Protein AF-A0A452VGD5-F1 (afdb_monomer)

pLDDT: mean 85.1, std 17.32, range [37.94, 97.88]

Structure (mmCIF, N/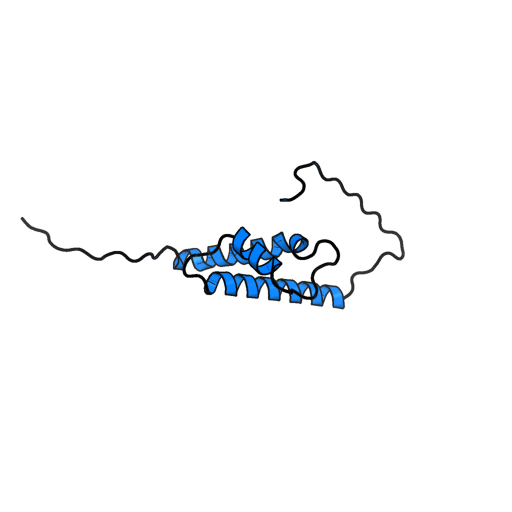CA/C/O backbone):
data_AF-A0A452VGD5-F1
#
_entry.id   AF-A0A452VGD5-F1
#
loop_
_atom_site.group_PDB
_atom_site.id
_atom_site.type_symbol
_atom_site.label_atom_id
_atom_site.label_alt_id
_atom_site.label_comp_id
_atom_site.label_asym_id
_atom_site.label_entity_id
_atom_site.label_seq_id
_atom_site.pdbx_PDB_ins_code
_atom_site.Cartn_x
_atom_site.Cartn_y
_atom_site.Cartn_z
_atom_site.occupancy
_atom_site.B_iso_or_equiv
_atom_site.auth_seq_id
_atom_site.auth_comp_id
_atom_site.auth_asym_id
_atom_site.auth_atom_id
_atom_site.pdbx_PDB_model_num
ATOM 1 N N . MET A 1 1 ? 7.856 2.878 11.843 1.00 54.03 1 MET A N 1
ATOM 2 C CA . MET A 1 1 ? 8.839 3.983 11.843 1.00 54.03 1 MET A CA 1
ATOM 3 C C . MET A 1 1 ? 9.511 3.968 10.484 1.00 54.03 1 MET A C 1
ATOM 5 O O . MET A 1 1 ? 9.936 2.900 10.068 1.00 54.03 1 MET A O 1
ATOM 9 N N . GLY A 1 2 ? 9.461 5.088 9.765 1.00 80.38 2 GLY A N 1
ATOM 10 C CA . GLY A 1 2 ? 10.011 5.228 8.413 1.00 80.38 2 GLY A CA 1
ATOM 11 C C . GLY A 1 2 ? 11.371 5.920 8.423 1.00 80.38 2 GLY A C 1
ATOM 12 O O . GLY A 1 2 ? 11.896 6.228 9.493 1.00 80.38 2 GLY A O 1
ATOM 13 N N . SER A 1 3 ? 11.926 6.173 7.237 1.00 88.19 3 SER A N 1
ATOM 14 C CA . SER A 1 3 ? 13.111 7.024 7.112 1.00 88.19 3 SER A CA 1
ATOM 15 C C . SER A 1 3 ? 12.783 8.431 7.620 1.00 88.19 3 SER A C 1
ATOM 17 O O . SER A 1 3 ? 11.747 8.996 7.271 1.00 88.19 3 SER A O 1
ATOM 19 N N . LEU A 1 4 ? 13.650 8.959 8.485 1.00 92.38 4 LEU A N 1
ATOM 20 C CA . LEU A 1 4 ? 13.601 10.337 8.988 1.00 92.38 4 LEU A CA 1
ATOM 21 C C . LEU A 1 4 ? 14.672 11.212 8.318 1.00 92.38 4 LEU A C 1
ATOM 23 O O . LEU A 1 4 ? 14.886 12.353 8.721 1.00 92.38 4 LEU A O 1
ATOM 27 N N . ASP A 1 5 ? 15.348 10.655 7.314 1.00 95.69 5 ASP A N 1
ATOM 28 C CA . ASP A 1 5 ? 16.416 11.300 6.569 1.00 95.69 5 ASP A CA 1
ATOM 29 C C . ASP A 1 5 ? 15.865 12.013 5.332 1.00 95.69 5 ASP A C 1
ATOM 31 O O . ASP A 1 5 ? 14.756 11.751 4.858 1.00 95.69 5 ASP A O 1
ATOM 35 N N . ASN A 1 6 ? 16.681 12.892 4.752 1.00 95.19 6 ASN A N 1
ATOM 36 C CA . ASN A 1 6 ? 16.377 13.477 3.453 1.00 95.19 6 ASN A CA 1
ATOM 37 C C . ASN A 1 6 ? 16.391 12.380 2.377 1.00 95.19 6 ASN A C 1
ATOM 39 O O . ASN A 1 6 ? 17.447 11.870 2.004 1.00 95.19 6 ASN A O 1
ATOM 43 N N . MET A 1 7 ? 15.213 12.039 1.857 1.00 94.25 7 MET A N 1
ATOM 44 C CA . MET A 1 7 ? 15.053 11.080 0.766 1.00 94.25 7 MET A CA 1
ATOM 45 C C . MET A 1 7 ? 15.040 11.792 -0.590 1.00 94.25 7 MET A C 1
ATOM 47 O O . MET A 1 7 ? 14.240 12.696 -0.819 1.00 94.25 7 MET A O 1
ATOM 51 N N . THR A 1 8 ? 15.893 11.346 -1.516 1.00 94.56 8 THR A N 1
ATOM 52 C CA . THR A 1 8 ? 15.879 11.765 -2.926 1.00 94.56 8 THR A CA 1
ATOM 53 C C . THR A 1 8 ? 15.767 10.544 -3.835 1.00 94.56 8 THR A C 1
ATOM 55 O O . THR A 1 8 ? 16.396 9.516 -3.585 1.00 94.56 8 THR A O 1
ATOM 58 N N . CYS A 1 9 ? 14.946 10.637 -4.881 1.00 93.00 9 CYS A N 1
ATOM 59 C CA . CYS A 1 9 ? 14.747 9.578 -5.865 1.00 93.00 9 CYS A CA 1
ATOM 60 C C . CYS A 1 9 ? 14.677 10.192 -7.268 1.00 93.00 9 CYS A C 1
ATOM 62 O O . CYS A 1 9 ? 13.942 11.153 -7.488 1.00 93.00 9 CYS A O 1
ATOM 64 N N . ILE A 1 10 ? 15.432 9.629 -8.214 1.00 97.06 10 ILE A N 1
ATOM 65 C CA . ILE A 1 10 ? 15.374 9.983 -9.636 1.00 97.06 10 ILE A CA 1
ATOM 66 C C . ILE A 1 10 ? 14.945 8.731 -10.400 1.00 97.06 10 ILE A C 1
ATOM 68 O O . ILE A 1 10 ? 15.639 7.716 -10.363 1.00 97.06 10 ILE A O 1
ATOM 72 N N . LEU A 1 11 ? 13.813 8.813 -11.102 1.00 96.12 11 LEU A N 1
ATOM 73 C CA . LEU A 1 11 ? 13.299 7.745 -11.958 1.00 96.12 11 LEU A CA 1
ATOM 74 C C . LEU A 1 11 ? 13.445 8.155 -13.429 1.00 96.12 11 LEU A C 1
ATOM 76 O O . LEU A 1 11 ? 12.908 9.180 -13.842 1.00 96.12 11 LEU A O 1
ATOM 80 N N . VAL A 1 12 ? 14.161 7.353 -14.222 1.00 96.38 12 VAL A N 1
ATOM 81 C CA . VAL A 1 12 ? 14.354 7.578 -15.664 1.00 96.38 12 VAL A CA 1
ATOM 82 C C . VAL A 1 12 ? 13.721 6.423 -16.438 1.00 96.38 12 VAL A C 1
ATOM 84 O O . VAL A 1 12 ? 14.128 5.274 -16.278 1.00 96.38 12 VAL A O 1
ATOM 87 N N . CYS A 1 13 ? 12.731 6.723 -17.283 1.00 95.94 13 CYS A N 1
ATOM 88 C CA . CYS A 1 13 ? 12.002 5.729 -18.076 1.00 95.94 13 CYS A CA 1
ATOM 89 C C . CYS A 1 13 ? 12.415 5.789 -19.553 1.00 95.94 13 CYS A C 1
ATOM 91 O O . CYS A 1 13 ? 12.291 6.832 -20.194 1.00 95.94 13 CYS A O 1
ATOM 93 N N . PHE A 1 14 ? 12.851 4.659 -20.108 1.00 96.25 14 PHE A N 1
ATOM 94 C CA . PHE A 1 14 ? 13.184 4.518 -21.529 1.00 96.25 14 PHE A CA 1
ATOM 95 C C . PHE A 1 14 ? 12.001 3.965 -22.343 1.00 96.25 14 PHE A C 1
ATOM 97 O O . PHE A 1 14 ? 11.077 3.375 -21.770 1.00 96.25 14 PHE A O 1
ATOM 104 N N . PRO A 1 15 ? 12.014 4.098 -23.684 1.00 96.62 15 PRO A N 1
ATOM 105 C CA . PRO A 1 15 ? 11.102 3.345 -24.541 1.00 96.62 15 PRO A CA 1
ATOM 106 C C . PRO A 1 15 ? 11.191 1.843 -24.229 1.00 96.62 15 PRO A C 1
ATOM 108 O O . PRO A 1 15 ? 12.278 1.273 -24.231 1.00 96.62 15 PRO A O 1
ATOM 111 N N . GLY A 1 16 ? 10.053 1.217 -23.918 1.00 93.50 16 GLY A N 1
ATOM 112 C CA . GLY A 1 16 ? 9.984 -0.172 -23.438 1.00 93.50 16 GLY A CA 1
ATOM 113 C C . GLY A 1 16 ? 9.741 -0.320 -21.931 1.00 93.50 16 GLY A C 1
ATOM 114 O O . GLY A 1 16 ? 9.512 -1.436 -21.472 1.00 93.50 16 GLY A O 1
ATOM 115 N N . ALA A 1 17 ? 9.731 0.777 -21.163 1.00 96.56 17 ALA A N 1
ATOM 116 C CA . ALA A 1 17 ? 9.293 0.747 -19.768 1.00 96.56 17 ALA A CA 1
ATOM 117 C C . ALA A 1 17 ? 7.835 0.244 -19.641 1.00 96.56 17 ALA A C 1
ATOM 119 O O . ALA A 1 17 ? 7.032 0.473 -20.559 1.00 96.56 17 ALA A O 1
ATOM 120 N N . PRO A 1 18 ? 7.470 -0.406 -18.515 1.00 94.94 18 PRO A N 1
ATOM 121 C CA . PRO A 1 18 ? 6.111 -0.881 -18.284 1.00 94.94 18 PRO A CA 1
ATOM 122 C C . PRO A 1 18 ? 5.077 0.225 -18.500 1.00 94.94 18 PRO A C 1
ATOM 124 O O . PRO A 1 18 ? 5.212 1.343 -18.001 1.00 94.94 18 PRO A O 1
ATOM 127 N N . ARG A 1 19 ? 4.040 -0.090 -19.275 1.00 94.88 19 ARG A N 1
ATOM 128 C CA . ARG A 1 19 ? 2.911 0.812 -19.514 1.00 94.88 19 ARG A CA 1
ATOM 129 C C . ARG A 1 19 ? 1.863 0.613 -18.418 1.00 94.88 19 ARG A C 1
ATOM 131 O O . ARG A 1 19 ? 1.764 -0.493 -17.887 1.00 94.88 19 ARG A O 1
ATOM 138 N N . PRO A 1 20 ? 1.047 1.637 -18.119 1.00 94.88 20 PRO A N 1
ATOM 139 C CA . PRO A 1 20 ? -0.143 1.438 -17.304 1.00 94.88 20 PRO A CA 1
ATOM 140 C C . PRO A 1 20 ? -0.983 0.295 -17.878 1.00 94.88 20 PRO A C 1
ATOM 142 O O . PRO A 1 20 ? -1.216 0.251 -19.088 1.00 94.88 20 PRO A O 1
ATOM 145 N N . CYS A 1 21 ? -1.420 -0.623 -17.020 1.00 95.38 21 CYS A N 1
ATOM 146 C CA . CYS A 1 21 ? -2.299 -1.716 -17.408 1.00 95.38 21 CYS A CA 1
ATOM 147 C C . CYS A 1 21 ? -3.627 -1.614 -16.653 1.00 95.38 21 CYS A C 1
ATOM 149 O O . CYS A 1 21 ? -3.667 -1.368 -15.447 1.00 95.38 21 CYS A O 1
ATOM 151 N N . GLU A 1 22 ? -4.730 -1.806 -17.375 1.00 97.56 22 GLU A N 1
ATOM 152 C CA . GLU A 1 22 ? -6.080 -1.686 -16.810 1.00 97.56 22 GLU A CA 1
ATOM 153 C C . GLU A 1 22 ? -6.330 -2.694 -15.688 1.00 97.56 22 GLU A C 1
ATOM 155 O O . GLU A 1 22 ? -7.064 -2.414 -14.745 1.00 97.56 22 GLU A O 1
ATOM 1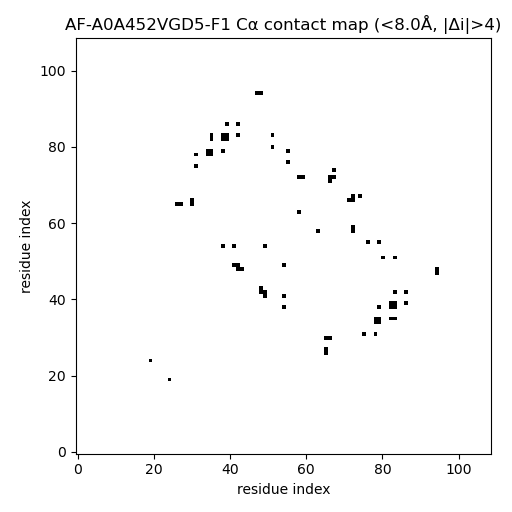60 N N . GLU A 1 23 ? -5.712 -3.873 -15.761 1.00 96.00 23 GLU A N 1
ATOM 161 C CA . GLU A 1 23 ? -5.809 -4.869 -14.700 1.00 96.00 23 GLU A CA 1
ATOM 162 C C . GLU A 1 23 ? -5.157 -4.393 -13.397 1.00 96.00 23 GLU A C 1
ATOM 164 O O . GLU A 1 23 ? -5.789 -4.511 -12.349 1.00 96.00 23 GLU A O 1
ATOM 169 N N . ALA A 1 24 ? -3.951 -3.808 -13.441 1.00 94.94 24 ALA A N 1
ATOM 170 C CA . ALA A 1 24 ? -3.319 -3.285 -12.227 1.00 94.94 24 ALA A CA 1
ATOM 171 C C . ALA A 1 24 ? -4.106 -2.109 -11.652 1.00 94.94 24 ALA A C 1
ATOM 173 O O . ALA A 1 24 ? -4.270 -2.039 -10.442 1.00 94.94 24 ALA A O 1
ATOM 174 N N . ILE A 1 25 ? -4.655 -1.235 -12.502 1.00 96.31 25 ILE A N 1
ATOM 175 C CA . ILE A 1 25 ? -5.511 -0.130 -12.047 1.00 96.31 25 ILE A CA 1
ATOM 176 C C . ILE A 1 25 ? -6.755 -0.674 -11.332 1.00 96.31 25 ILE A C 1
ATOM 178 O O . ILE A 1 25 ? -7.105 -0.203 -10.254 1.00 96.31 25 ILE A O 1
ATOM 182 N N . ARG A 1 26 ? -7.419 -1.692 -11.895 1.00 97.00 26 ARG A N 1
ATOM 183 C CA . ARG A 1 26 ? -8.588 -2.312 -11.253 1.00 97.00 26 ARG A CA 1
ATOM 184 C C . ARG A 1 26 ? -8.235 -2.992 -9.930 1.00 97.00 26 ARG A C 1
ATOM 186 O O . ARG A 1 26 ? -8.996 -2.847 -8.979 1.00 97.00 26 ARG A O 1
ATOM 193 N N . LYS A 1 27 ? -7.107 -3.707 -9.861 1.00 96.06 27 LYS A N 1
ATOM 194 C CA . LYS A 1 27 ? -6.620 -4.339 -8.623 1.00 96.06 27 LYS A CA 1
ATOM 195 C C . LYS A 1 27 ? -6.288 -3.304 -7.551 1.00 96.06 27 LYS A C 1
ATOM 197 O O . LYS A 1 27 ? -6.698 -3.473 -6.411 1.00 96.06 27 LYS A O 1
ATOM 202 N N . GLU A 1 28 ? -5.637 -2.210 -7.936 1.00 97.25 28 GLU A N 1
ATOM 203 C CA . GLU A 1 28 ? -5.303 -1.100 -7.041 1.00 97.25 28 GLU A CA 1
ATOM 204 C C . GLU A 1 28 ? -6.560 -0.484 -6.414 1.00 97.25 28 GLU A C 1
ATOM 206 O O . GLU A 1 28 ? -6.656 -0.374 -5.194 1.00 97.25 28 GLU A O 1
ATOM 211 N N . LEU A 1 29 ? -7.568 -0.178 -7.239 1.00 97.25 29 LEU A N 1
ATOM 212 C CA . LEU A 1 29 ? -8.845 0.368 -6.773 1.00 97.25 29 LEU A CA 1
ATOM 213 C C . LEU A 1 29 ? -9.619 -0.617 -5.886 1.00 97.25 29 LEU A C 1
ATOM 215 O O . LEU A 1 29 ? -10.223 -0.214 -4.892 1.00 97.25 29 LEU A O 1
ATOM 219 N N . ALA A 1 30 ? -9.621 -1.905 -6.241 1.00 97.62 30 ALA A N 1
ATOM 220 C CA . ALA A 1 30 ? -10.282 -2.939 -5.451 1.00 97.62 30 ALA A CA 1
ATOM 221 C C . ALA A 1 30 ? -9.625 -3.101 -4.073 1.00 97.62 30 ALA A C 1
ATOM 223 O O . ALA A 1 30 ? -10.329 -3.203 -3.068 1.00 97.62 30 ALA A O 1
ATOM 224 N N . LEU A 1 31 ? -8.292 -3.070 -4.021 1.00 97.44 31 LEU A N 1
ATOM 225 C CA . LEU A 1 31 ? -7.532 -3.126 -2.779 1.00 97.44 31 LEU A CA 1
ATOM 226 C C . LEU A 1 31 ? -7.794 -1.897 -1.901 1.00 97.44 31 LEU A C 1
ATOM 228 O O . LEU A 1 31 ? -8.036 -2.051 -0.707 1.00 97.44 31 LEU A O 1
ATOM 232 N N . ASP A 1 32 ? -7.812 -0.692 -2.474 1.00 97.88 32 ASP A N 1
ATOM 233 C CA . ASP A 1 32 ? -8.103 0.534 -1.720 1.00 97.88 32 ASP A CA 1
ATOM 234 C C . ASP A 1 32 ? -9.506 0.506 -1.104 1.00 97.88 32 ASP A C 1
ATOM 236 O O . ASP A 1 32 ? -9.684 0.837 0.071 1.00 97.88 32 ASP A O 1
ATOM 240 N N . ALA A 1 33 ? -10.501 0.035 -1.862 1.00 97.44 33 ALA A N 1
ATOM 241 C CA . ALA A 1 33 ? -11.859 -0.145 -1.360 1.00 97.44 33 ALA A CA 1
ATOM 242 C C . ALA A 1 33 ? -11.932 -1.206 -0.247 1.00 97.44 33 ALA A C 1
ATOM 244 O O . ALA A 1 33 ? -12.596 -0.986 0.768 1.00 97.44 33 ALA A O 1
ATOM 245 N N . ALA A 1 34 ? -11.233 -2.335 -0.407 1.00 97.19 34 ALA A N 1
ATOM 246 C CA . ALA A 1 34 ? -11.183 -3.399 0.594 1.00 97.19 34 ALA A CA 1
ATOM 247 C C . ALA A 1 34 ? -10.520 -2.929 1.900 1.00 97.19 34 ALA A C 1
ATOM 249 O O . ALA A 1 34 ? -11.048 -3.180 2.985 1.00 97.19 34 ALA A O 1
ATOM 250 N N . LEU A 1 35 ? -9.413 -2.187 1.804 1.00 97.25 35 LEU A N 1
ATOM 251 C CA . LEU A 1 35 ? -8.750 -1.573 2.955 1.00 97.25 35 LEU A CA 1
ATOM 252 C C . LEU A 1 35 ? -9.667 -0.562 3.645 1.00 97.25 35 LEU A C 1
ATOM 254 O O . LEU A 1 35 ? -9.811 -0.606 4.865 1.00 97.25 35 LEU A O 1
ATOM 258 N N . GLY A 1 36 ? -10.339 0.305 2.882 1.00 95.75 36 GLY A N 1
ATOM 259 C CA . GLY A 1 36 ? -11.306 1.257 3.428 1.00 95.75 36 GLY A CA 1
ATOM 260 C C . GLY A 1 36 ? -12.447 0.569 4.186 1.00 95.75 36 GLY A C 1
ATOM 261 O O . GLY A 1 36 ? -12.773 0.967 5.306 1.00 95.75 36 GLY A O 1
ATOM 262 N N . HIS A 1 37 ? -13.006 -0.505 3.620 1.00 95.44 37 HIS A N 1
ATOM 263 C CA . HIS A 1 37 ? -14.028 -1.317 4.281 1.00 95.44 37 HIS A CA 1
ATOM 264 C C . HIS A 1 37 ? -13.506 -1.938 5.577 1.00 95.44 37 HIS A C 1
ATOM 266 O O . HIS A 1 37 ? -14.142 -1.812 6.622 1.00 95.44 37 HIS A O 1
ATOM 272 N N . ARG A 1 38 ? -12.317 -2.547 5.543 1.00 95.81 38 ARG A N 1
ATOM 273 C CA . ARG A 1 38 ? -11.742 -3.195 6.722 1.00 95.81 38 ARG A CA 1
ATOM 274 C C . ARG A 1 38 ? -11.428 -2.199 7.839 1.00 95.81 38 ARG A C 1
ATOM 276 O O . ARG A 1 38 ? -11.691 -2.480 9.005 1.00 95.81 38 ARG A O 1
ATOM 283 N N . VAL A 1 39 ? -10.937 -1.005 7.502 1.00 94.94 39 VAL A N 1
ATOM 284 C CA . VAL A 1 39 ? -10.766 0.091 8.471 1.00 94.94 39 VAL A CA 1
ATOM 285 C C . VAL A 1 39 ? -12.114 0.488 9.085 1.00 94.94 39 VAL A C 1
ATOM 287 O O . VAL A 1 39 ? -12.202 0.669 10.300 1.00 94.94 39 VAL A O 1
ATOM 290 N N . ALA A 1 40 ? -13.179 0.584 8.283 1.00 92.25 40 ALA A N 1
ATOM 291 C CA . ALA A 1 40 ? -14.522 0.894 8.776 1.00 92.25 40 ALA A CA 1
ATOM 292 C C . ALA A 1 40 ? -15.068 -0.169 9.736 1.00 92.25 40 ALA A C 1
ATOM 294 O O . ALA A 1 40 ? -15.662 0.184 10.759 1.00 92.25 40 ALA A O 1
ATOM 295 N N . GLU A 1 41 ? -14.837 -1.449 9.444 1.00 92.50 41 GLU A N 1
ATOM 296 C CA . GLU A 1 41 ? -15.197 -2.562 10.324 1.00 92.50 41 GLU A CA 1
ATOM 297 C C . GLU A 1 41 ? -14.464 -2.473 11.662 1.00 92.50 41 GLU A C 1
ATOM 299 O O . GLU A 1 41 ? -15.115 -2.457 12.707 1.00 92.50 41 GLU A O 1
ATOM 304 N N . LEU A 1 42 ? -13.134 -2.318 11.635 1.00 91.75 42 LEU A N 1
ATOM 305 C CA . LEU A 1 42 ? -12.301 -2.216 12.839 1.00 91.75 42 LEU A CA 1
ATOM 306 C C . LEU A 1 42 ? -12.701 -1.026 13.725 1.00 91.75 42 LEU A C 1
ATOM 308 O O . LEU A 1 42 ? -12.725 -1.136 14.952 1.00 91.75 42 LEU A O 1
ATOM 312 N N . CYS A 1 43 ? -13.059 0.105 13.115 1.00 88.25 43 CYS A N 1
ATOM 313 C CA . CYS A 1 43 ? -13.539 1.285 13.834 1.00 88.25 43 CYS A CA 1
ATOM 314 C C . CYS A 1 43 ? -14.973 1.132 14.369 1.00 88.25 43 CYS A C 1
ATOM 316 O O . CYS A 1 43 ? -15.332 1.796 15.339 1.00 88.25 43 CYS A O 1
ATOM 318 N N . SER A 1 44 ? -15.804 0.293 13.745 1.00 86.00 44 SER A N 1
ATOM 319 C CA . SER A 1 44 ? -17.208 0.097 14.137 1.00 86.00 44 SER A CA 1
ATOM 320 C C . SER A 1 44 ? -17.395 -1.003 15.180 1.00 86.00 44 SER A C 1
ATOM 322 O O . SER A 1 44 ? -18.362 -0.954 15.940 1.00 86.00 44 SER A O 1
ATOM 324 N N . SER A 1 45 ? -16.498 -1.992 15.217 1.00 78.75 45 SER A N 1
ATOM 325 C CA . SER A 1 45 ? -16.541 -3.110 16.166 1.00 78.75 45 SER A CA 1
ATOM 326 C C . SER A 1 45 ? -16.053 -2.742 17.566 1.00 78.75 45 SER A C 1
ATOM 328 O O . SER A 1 45 ? -16.314 -3.471 18.521 1.00 78.75 45 SER A O 1
ATOM 330 N N . ALA A 1 46 ? -15.314 -1.642 17.697 1.00 75.56 46 ALA A N 1
ATOM 331 C CA . ALA A 1 46 ? -14.712 -1.232 18.954 1.00 75.56 46 ALA A CA 1
ATOM 332 C C . ALA A 1 46 ? -15.664 -0.353 19.786 1.00 75.56 46 ALA A C 1
ATOM 334 O O . ALA A 1 46 ? -16.397 0.481 19.257 1.00 75.56 46 ALA A O 1
ATOM 335 N N . GLN A 1 47 ? -15.641 -0.531 21.111 1.00 70.75 47 GLN A N 1
ATOM 336 C CA . GLN A 1 47 ? -16.411 0.294 22.052 1.00 70.75 47 GLN A CA 1
ATOM 337 C C . GLN A 1 47 ? -15.825 1.705 22.224 1.00 70.75 47 GLN A C 1
ATOM 339 O O . GLN A 1 47 ? -16.551 2.613 22.624 1.00 70.75 47 GLN A O 1
ATOM 344 N N . GLU A 1 48 ? -14.542 1.877 21.892 1.00 79.69 48 GLU A N 1
ATOM 345 C CA . GLU A 1 48 ? -13.786 3.133 21.800 1.00 79.69 48 GLU A CA 1
ATOM 346 C C . GLU A 1 48 ? -13.048 3.167 20.453 1.00 79.69 48 GLU A C 1
ATOM 348 O O . GLU A 1 48 ? -12.680 2.100 19.953 1.00 79.69 48 GLU A O 1
ATOM 353 N N . PRO A 1 49 ? -12.826 4.341 19.833 1.00 80.19 49 PRO A N 1
ATOM 354 C CA . PRO A 1 49 ? -12.221 4.388 18.512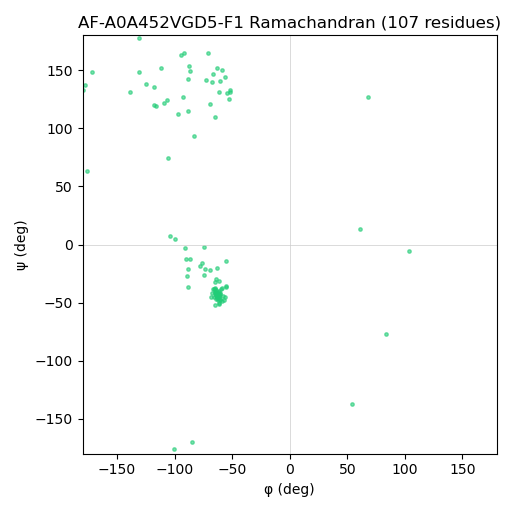 1.00 80.19 49 PRO A CA 1
ATOM 355 C C . PRO A 1 49 ? -10.747 3.958 18.622 1.00 80.19 49 PRO A C 1
ATOM 357 O O . PRO A 1 49 ? -9.988 4.590 19.365 1.00 80.19 49 PRO A O 1
ATOM 360 N N . PRO A 1 50 ? -10.320 2.890 17.919 1.00 89.19 50 PRO A N 1
ATOM 361 C CA . PRO A 1 50 ? -8.952 2.396 18.012 1.00 89.19 50 PRO A CA 1
ATOM 362 C C . PRO A 1 50 ? -7.988 3.421 17.419 1.00 89.19 50 PRO A C 1
ATOM 364 O O . PRO A 1 50 ? -8.316 4.090 16.447 1.00 89.19 50 PRO A O 1
ATOM 367 N N . SER A 1 51 ? -6.771 3.522 17.954 1.00 92.44 51 SER A N 1
ATOM 368 C CA . SER A 1 51 ? -5.765 4.410 17.360 1.00 92.44 51 SER A CA 1
ATOM 369 C C . SER A 1 51 ? -5.406 3.972 15.933 1.00 92.44 51 SER A C 1
ATOM 371 O O . SER A 1 51 ? -5.423 2.777 15.627 1.00 92.44 51 SER A O 1
ATOM 373 N N . LEU A 1 52 ? -4.985 4.911 15.077 1.00 93.25 52 LEU A N 1
ATOM 374 C CA . LEU A 1 52 ? -4.530 4.589 13.716 1.00 93.25 52 LEU A CA 1
ATOM 375 C C . LEU A 1 52 ? -3.398 3.544 13.715 1.00 93.25 52 LEU A C 1
ATOM 377 O O . LEU A 1 52 ? -3.373 2.666 12.859 1.00 93.25 52 LEU A O 1
ATOM 381 N N . ASN A 1 53 ? -2.496 3.591 14.703 1.00 93.25 53 ASN A N 1
ATOM 382 C CA . ASN A 1 53 ? -1.445 2.582 14.861 1.00 93.25 53 ASN A CA 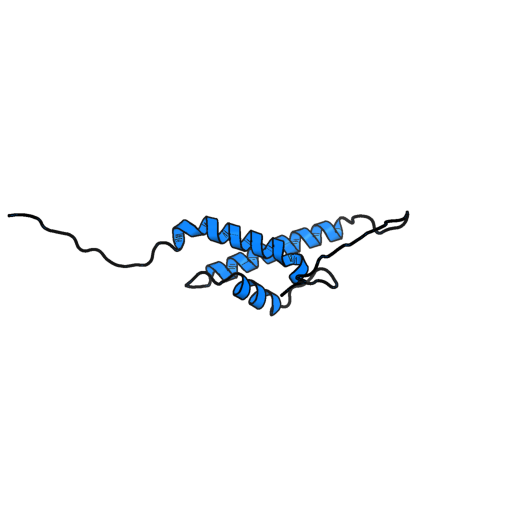1
ATOM 383 C C . ASN A 1 53 ? -2.027 1.195 15.148 1.00 93.25 53 ASN A C 1
ATOM 385 O O . ASN A 1 53 ? -1.556 0.214 14.585 1.00 93.25 53 ASN A O 1
ATOM 389 N N . THR A 1 54 ? -3.047 1.105 16.004 1.00 93.50 54 THR A N 1
ATOM 390 C CA . THR A 1 54 ? -3.733 -0.159 16.303 1.00 93.50 54 THR A CA 1
ATOM 391 C C . THR A 1 54 ? -4.386 -0.724 15.048 1.00 93.50 54 THR A C 1
ATOM 393 O O . THR A 1 54 ? -4.174 -1.888 14.736 1.00 93.50 54 THR A O 1
ATOM 396 N N . VAL A 1 55 ? -5.113 0.107 14.294 1.00 95.19 55 VAL A N 1
ATOM 397 C CA . VAL A 1 55 ? -5.724 -0.292 13.016 1.00 95.19 55 VAL A CA 1
ATOM 398 C C . VAL A 1 55 ? -4.661 -0.801 12.044 1.00 95.19 55 VAL A C 1
ATOM 400 O O . VAL A 1 55 ? -4.815 -1.877 11.472 1.00 95.19 55 VAL A O 1
ATOM 403 N N . PHE A 1 56 ? -3.557 -0.066 11.899 1.00 95.31 56 PHE A N 1
ATOM 404 C CA . PHE A 1 56 ? -2.470 -0.440 11.001 1.00 95.31 56 PHE A CA 1
ATOM 405 C C . PHE A 1 56 ? -1.817 -1.771 11.399 1.00 95.31 56 PHE A C 1
ATOM 407 O O . PHE A 1 56 ? -1.581 -2.611 10.538 1.00 95.31 56 PHE A O 1
ATOM 414 N N . TRP A 1 57 ? -1.548 -1.994 12.690 1.00 94.81 57 TRP A N 1
ATOM 415 C CA . TRP A 1 57 ? -0.976 -3.256 13.170 1.00 94.81 57 TRP A CA 1
ATOM 416 C C . TRP A 1 57 ? -1.927 -4.439 12.998 1.00 94.81 57 TRP A C 1
ATOM 418 O O . TRP A 1 57 ? -1.472 -5.519 12.628 1.00 94.81 57 TRP A O 1
ATOM 428 N N . THR A 1 58 ? -3.229 -4.238 13.211 1.00 95.06 58 THR A N 1
ATOM 429 C CA . THR A 1 58 ? -4.232 -5.274 12.952 1.00 95.06 58 THR A CA 1
ATOM 430 C C . THR A 1 58 ? -4.239 -5.655 11.474 1.00 95.06 58 THR A C 1
ATOM 432 O O . THR A 1 58 ? -4.055 -6.826 11.158 1.00 95.06 58 THR A O 1
ATOM 435 N N . LEU A 1 59 ? -4.305 -4.673 10.568 1.00 95.38 59 LEU A N 1
ATOM 436 C CA . LEU A 1 59 ? -4.206 -4.911 9.123 1.00 95.38 59 LEU A CA 1
ATOM 437 C C . LEU A 1 59 ? -2.884 -5.588 8.727 1.00 95.38 59 LEU A C 1
ATOM 439 O O . LEU A 1 59 ? -2.875 -6.450 7.860 1.00 95.38 59 LEU A O 1
ATOM 443 N N . ALA A 1 60 ? -1.768 -5.239 9.371 1.00 94.06 60 ALA A N 1
ATOM 444 C CA . ALA A 1 60 ? -0.466 -5.857 9.103 1.00 94.06 60 ALA A CA 1
ATOM 445 C C . ALA A 1 60 ? -0.379 -7.323 9.558 1.00 94.06 60 ALA A C 1
ATOM 447 O O . ALA A 1 60 ? 0.484 -8.055 9.080 1.00 94.06 60 ALA A O 1
ATOM 448 N N . SER A 1 61 ? -1.232 -7.739 10.500 1.00 94.44 61 SER A N 1
ATOM 449 C CA . SER A 1 61 ? -1.331 -9.129 10.963 1.00 94.44 61 SER A CA 1
ATOM 450 C C . SER A 1 61 ? -2.283 -9.985 10.122 1.00 94.44 61 SER A C 1
ATOM 452 O O . SER A 1 61 ? -2.294 -11.208 10.259 1.00 94.44 61 SER A O 1
ATOM 454 N N . GLU A 1 62 ? -3.084 -9.351 9.267 1.00 94.25 62 GLU A N 1
ATOM 455 C CA . GLU A 1 62 ? -4.012 -10.013 8.359 1.00 94.25 62 GLU A CA 1
ATOM 456 C C . GLU A 1 62 ? -3.317 -10.405 7.050 1.00 94.25 62 GLU A C 1
ATOM 458 O O . GLU A 1 62 ? -2.403 -9.726 6.580 1.00 94.25 62 GLU A O 1
ATOM 463 N N . ASP A 1 63 ? -3.783 -11.490 6.431 1.00 92.25 63 ASP A N 1
ATOM 464 C CA . ASP A 1 63 ? -3.348 -11.875 5.087 1.00 92.25 63 ASP A CA 1
ATOM 465 C C . ASP A 1 63 ? -4.153 -11.086 4.044 1.00 92.25 63 ASP A C 1
ATOM 467 O O . ASP A 1 63 ? -5.279 -11.449 3.694 1.00 92.25 63 ASP A O 1
ATOM 471 N N . ILE A 1 64 ? -3.600 -9.948 3.614 1.00 93.94 64 ILE A N 1
ATOM 472 C CA . ILE A 1 64 ? -4.231 -9.047 2.644 1.00 93.94 64 ILE A CA 1
ATOM 473 C C . ILE A 1 64 ? -3.657 -9.345 1.248 1.00 93.94 64 ILE A C 1
ATOM 475 O O . ILE A 1 64 ? -2.477 -9.067 1.004 1.00 93.94 64 ILE A O 1
ATOM 479 N N . PRO A 1 65 ? -4.462 -9.886 0.314 1.00 92.38 65 PRO A N 1
ATOM 480 C CA . PRO A 1 65 ? -4.003 -10.190 -1.035 1.00 92.38 65 PRO A CA 1
ATOM 481 C C . PRO A 1 65 ? -3.769 -8.915 -1.858 1.00 92.38 65 PRO A C 1
ATOM 483 O O . PRO A 1 65 ? -4.229 -7.829 -1.509 1.00 92.38 65 PRO A O 1
ATOM 486 N N . ASP A 1 66 ? -3.058 -9.065 -2.978 1.00 94.06 66 ASP A N 1
ATOM 487 C CA . ASP A 1 66 ? -2.819 -8.012 -3.979 1.00 94.06 66 ASP A CA 1
ATOM 488 C C . ASP A 1 66 ? -2.070 -6.762 -3.474 1.00 94.06 66 ASP A C 1
ATOM 490 O O . ASP A 1 66 ? -1.992 -5.755 -4.182 1.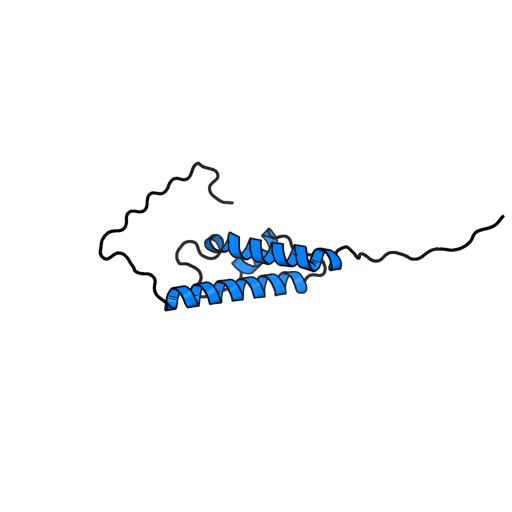00 94.06 66 ASP A O 1
ATOM 494 N N . LEU A 1 67 ? -1.460 -6.820 -2.284 1.00 95.44 67 LEU A N 1
ATOM 495 C CA . LEU A 1 67 ? -0.607 -5.743 -1.784 1.00 95.44 67 LEU A CA 1
ATOM 496 C C . LEU A 1 67 ? 0.542 -5.429 -2.764 1.00 95.44 67 LEU A C 1
ATOM 498 O O . LEU A 1 67 ? 1.120 -6.352 -3.351 1.00 95.44 67 LEU A O 1
ATOM 502 N N . PRO A 1 68 ? 0.937 -4.143 -2.905 1.00 93.88 68 PRO A N 1
ATOM 503 C CA . PRO A 1 68 ? 2.038 -3.765 -3.779 1.00 93.88 68 PRO A CA 1
ATOM 504 C C . PRO A 1 68 ? 3.315 -4.552 -3.452 1.00 93.88 68 PRO A C 1
ATOM 506 O O . PRO A 1 68 ? 3.723 -4.598 -2.283 1.00 93.88 68 PRO A O 1
ATOM 509 N N . PRO A 1 69 ? 3.981 -5.155 -4.453 1.00 92.31 69 PRO A N 1
ATOM 510 C CA . PRO A 1 69 ? 5.197 -5.915 -4.212 1.00 92.31 69 PRO A CA 1
ATOM 511 C C . PRO A 1 69 ? 6.285 -5.020 -3.601 1.00 92.31 69 PRO A C 1
ATOM 513 O O . PRO A 1 69 ? 6.452 -3.857 -3.972 1.00 92.31 69 PRO A O 1
ATOM 516 N N . GLY A 1 70 ? 7.035 -5.572 -2.646 1.00 92.19 70 GLY A N 1
ATOM 517 C CA . GLY A 1 70 ? 8.064 -4.850 -1.898 1.00 92.19 70 GLY A CA 1
ATOM 518 C C . GLY A 1 70 ? 7.490 -4.071 -0.717 1.00 92.19 70 GLY A C 1
ATOM 519 O O . GLY A 1 70 ? 7.631 -4.500 0.423 1.00 92.19 70 GLY A O 1
ATOM 520 N N . GLY A 1 71 ? 6.854 -2.926 -0.972 1.00 89.44 71 GLY A N 1
ATOM 521 C CA . GLY A 1 71 ? 6.421 -2.023 0.100 1.00 89.44 71 GLY A CA 1
ATOM 522 C C . GLY A 1 71 ? 5.165 -2.463 0.866 1.00 89.44 71 GLY A C 1
ATOM 523 O O . GLY A 1 71 ? 4.919 -1.961 1.966 1.00 89.44 71 GLY A O 1
ATOM 524 N N . GLY A 1 72 ? 4.393 -3.412 0.329 1.00 94.38 72 GLY A N 1
ATOM 525 C CA . GLY A 1 72 ? 3.283 -4.060 1.024 1.00 94.38 72 GLY A CA 1
ATOM 526 C C . GLY A 1 72 ? 2.263 -3.071 1.593 1.00 94.38 72 GLY A C 1
ATOM 527 O O . GLY A 1 72 ? 1.912 -2.073 0.962 1.00 94.38 72 GLY A O 1
ATOM 528 N N . LEU A 1 73 ? 1.817 -3.324 2.827 1.00 95.12 73 LEU A N 1
ATOM 529 C CA . LEU A 1 73 ? 0.839 -2.477 3.516 1.00 95.12 73 LEU A CA 1
ATOM 530 C C . LEU A 1 73 ? 1.355 -1.052 3.784 1.00 95.12 73 LEU A C 1
ATOM 532 O O . LEU A 1 73 ? 0.574 -0.103 3.797 1.00 95.12 73 LEU A O 1
ATOM 536 N N . TYR A 1 74 ? 2.667 -0.864 3.955 1.00 93.75 74 TYR A N 1
ATOM 537 C CA . TYR A 1 74 ? 3.238 0.465 4.200 1.00 93.75 74 TYR A CA 1
ATOM 538 C C . TYR A 1 74 ? 3.063 1.405 3.003 1.00 93.75 74 TYR A C 1
ATOM 540 O O . TYR A 1 74 ? 2.821 2.594 3.208 1.00 93.75 74 TYR A O 1
ATOM 548 N N . CYS A 1 75 ? 3.073 0.888 1.769 1.00 94.62 75 CYS A N 1
ATOM 549 C CA . CYS A 1 75 ? 2.722 1.673 0.578 1.00 94.62 75 CYS A CA 1
ATOM 550 C C . CYS A 1 75 ? 1.269 2.164 0.586 1.00 94.62 75 CYS A C 1
ATOM 552 O O . CYS A 1 75 ? 0.949 3.138 -0.089 1.00 94.62 75 CYS A O 1
ATOM 554 N N . LYS A 1 76 ? 0.400 1.525 1.372 1.00 96.75 76 LYS A N 1
ATOM 555 C CA . LYS A 1 76 ? -1.016 1.872 1.522 1.00 96.75 76 LYS A CA 1
ATOM 556 C C . LYS A 1 76 ? -1.314 2.692 2.775 1.00 96.75 76 LYS A C 1
ATOM 558 O O . LYS A 1 76 ? -2.472 3.009 3.031 1.00 96.75 76 LYS A O 1
ATOM 563 N N . A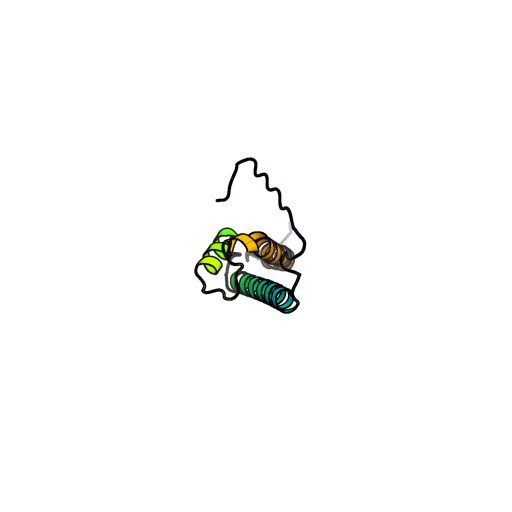LA A 1 77 ? -0.297 3.096 3.541 1.00 95.12 77 ALA A N 1
ATOM 564 C CA . ALA A 1 77 ? -0.486 3.852 4.780 1.00 95.12 77 ALA A CA 1
ATOM 565 C C . ALA A 1 77 ? -1.306 5.139 4.583 1.00 95.12 77 ALA A C 1
ATOM 567 O O . ALA A 1 77 ? -2.116 5.474 5.443 1.00 95.12 77 ALA A O 1
ATOM 568 N N . ALA A 1 78 ? -1.142 5.826 3.446 1.00 95.44 78 ALA A N 1
ATOM 569 C CA . ALA A 1 78 ? -1.926 7.015 3.115 1.00 95.44 78 ALA A CA 1
ATOM 570 C C . ALA A 1 78 ? -3.422 6.699 2.948 1.00 95.44 78 ALA A C 1
ATOM 572 O O . ALA A 1 78 ? -4.250 7.372 3.554 1.00 95.44 78 ALA A O 1
ATOM 573 N N . VAL A 1 79 ? -3.758 5.638 2.207 1.00 96.69 79 VAL A N 1
ATOM 574 C CA . VAL A 1 79 ? -5.144 5.183 1.985 1.00 96.69 79 VAL A CA 1
ATOM 575 C C . VAL A 1 79 ? -5.799 4.788 3.310 1.00 96.69 79 VAL A C 1
ATOM 577 O O . VAL A 1 79 ? -6.917 5.199 3.611 1.00 96.69 79 VAL A O 1
ATOM 580 N N . ILE A 1 80 ? -5.072 4.044 4.150 1.00 96.69 80 ILE A N 1
ATOM 581 C CA . ILE A 1 80 ? -5.540 3.625 5.479 1.00 96.69 80 ILE A CA 1
ATOM 582 C C . ILE A 1 80 ? -5.777 4.846 6.380 1.00 96.69 80 ILE A C 1
ATOM 584 O O . ILE A 1 80 ? -6.815 4.941 7.036 1.00 96.69 80 ILE A O 1
ATOM 588 N N . ALA A 1 81 ? -4.833 5.791 6.407 1.00 95.50 81 ALA A N 1
ATOM 589 C CA . ALA A 1 81 ? -4.939 7.011 7.203 1.00 95.50 81 ALA A CA 1
ATOM 590 C C . ALA A 1 81 ? -6.099 7.902 6.743 1.00 95.50 81 ALA A C 1
ATOM 592 O O . ALA A 1 81 ? -6.807 8.472 7.577 1.00 95.50 81 ALA A O 1
ATOM 593 N N . GLU A 1 82 ? -6.318 8.003 5.434 1.00 95.62 82 GLU A N 1
ATOM 594 C CA . GLU A 1 82 ? -7.430 8.748 4.859 1.00 95.62 82 GLU A CA 1
ATOM 595 C C . GLU A 1 82 ? -8.777 8.118 5.230 1.00 95.62 82 GLU A C 1
ATOM 597 O O . GLU A 1 82 ? -9.628 8.808 5.795 1.00 95.62 82 GLU A O 1
ATOM 602 N N . ALA A 1 83 ? -8.953 6.811 5.008 1.00 94.94 83 ALA A N 1
ATOM 603 C CA . ALA A 1 83 ? -10.173 6.095 5.379 1.00 94.94 83 ALA A CA 1
ATOM 604 C C . ALA A 1 83 ? -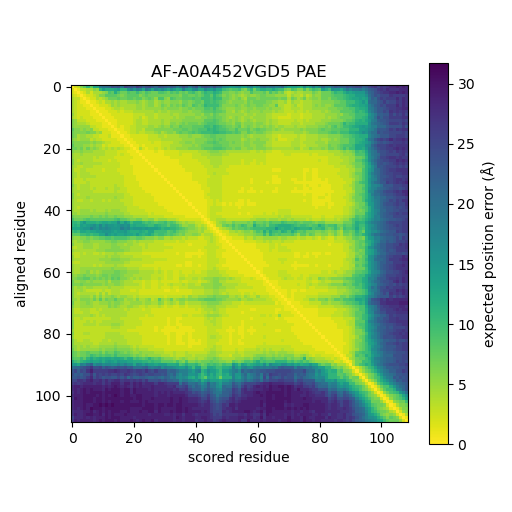10.481 6.242 6.878 1.00 94.94 83 ALA A C 1
ATOM 606 O O . ALA A 1 83 ? -11.605 6.566 7.268 1.00 94.94 83 ALA A O 1
ATOM 607 N N . TYR A 1 84 ? -9.459 6.087 7.725 1.00 94.06 84 TYR A N 1
ATOM 608 C CA . TYR A 1 84 ? -9.575 6.285 9.167 1.00 94.06 84 TYR A CA 1
ATOM 609 C C . TYR A 1 84 ? -10.004 7.720 9.518 1.00 94.06 84 TYR A C 1
ATOM 611 O O . TYR A 1 84 ? -10.942 7.917 10.290 1.00 94.06 84 TYR A O 1
ATOM 619 N N . SER A 1 85 ? -9.372 8.733 8.916 1.00 92.19 85 SER A N 1
ATOM 620 C CA . SER A 1 85 ? -9.702 10.146 9.144 1.00 92.19 85 SER A CA 1
ATOM 621 C C . SER A 1 85 ? -11.141 10.477 8.740 1.00 92.19 85 SER A C 1
ATOM 623 O O . SER A 1 85 ? -11.864 11.118 9.507 1.00 92.19 85 SER A O 1
ATOM 625 N N . GLN A 1 86 ? -11.596 9.994 7.580 1.00 91.12 86 GLN A N 1
ATOM 626 C CA . GLN A 1 86 ? -12.971 10.191 7.112 1.00 91.12 86 GLN A CA 1
ATOM 627 C C . GLN A 1 86 ? -13.988 9.584 8.089 1.00 91.12 86 GLN A C 1
ATOM 629 O O . GLN A 1 86 ? -14.991 10.219 8.426 1.00 91.12 86 GLN A O 1
ATOM 634 N N . LEU A 1 87 ? -13.703 8.393 8.620 1.00 86.69 87 LEU A N 1
ATOM 635 C CA . LEU A 1 87 ? -14.547 7.744 9.622 1.00 86.69 87 LEU A CA 1
ATOM 636 C C . LEU A 1 87 ? -14.549 8.497 10.949 1.00 86.69 87 LEU A C 1
ATOM 638 O O . LEU A 1 87 ? -15.616 8.671 11.537 1.00 86.69 87 LEU A O 1
ATOM 642 N N . CYS A 1 88 ? -13.402 8.987 11.422 1.00 82.56 88 CYS A N 1
ATOM 643 C CA . CYS A 1 88 ? -13.329 9.816 12.626 1.00 82.56 88 CYS A CA 1
ATOM 644 C C . CYS A 1 88 ? -14.123 11.119 12.470 1.00 82.56 88 CYS A C 1
ATOM 646 O O . CYS A 1 88 ? -14.826 11.520 13.395 1.00 82.56 88 CYS A O 1
ATOM 648 N N . GLN A 1 89 ? -14.079 11.757 11.299 1.00 81.12 89 GLN A N 1
ATOM 649 C CA . GLN A 1 89 ? -14.850 12.973 11.022 1.00 81.12 89 GLN A CA 1
ATOM 650 C C . GLN A 1 89 ? -16.357 12.690 10.959 1.00 81.12 89 GLN A C 1
ATOM 652 O O . GLN A 1 89 ? -17.148 13.397 11.587 1.00 81.12 89 GLN A O 1
ATOM 657 N N . ALA A 1 90 ? -16.767 11.621 10.271 1.00 77.88 90 ALA A N 1
ATOM 658 C CA . ALA A 1 90 ? -18.168 11.206 10.189 1.00 77.88 90 ALA A CA 1
ATOM 659 C C . ALA A 1 90 ? -18.732 10.773 11.556 1.00 77.88 90 ALA A C 1
ATOM 661 O O . ALA A 1 90 ? -19.880 11.068 11.897 1.00 77.88 90 ALA A O 1
ATOM 662 N N . SER A 1 91 ? -17.910 10.108 12.369 1.00 68.75 91 SER A N 1
ATOM 663 C CA . SER A 1 91 ? -18.275 9.610 13.695 1.00 68.75 91 SER A CA 1
ATOM 664 C C . SER A 1 91 ? -17.987 10.590 14.834 1.00 68.75 91 SER A C 1
ATOM 666 O O . SER A 1 91 ? -18.417 10.339 15.957 1.00 68.75 91 SER A O 1
ATOM 668 N N . GLY A 1 92 ? -17.393 11.758 14.574 1.00 57.75 92 GLY A N 1
ATOM 669 C CA . GLY A 1 92 ? -17.201 12.837 15.554 1.00 57.75 92 GLY A CA 1
ATOM 670 C C . GLY A 1 92 ? -18.496 13.320 16.233 1.00 57.75 92 GLY A C 1
ATOM 671 O O . GLY A 1 92 ? -18.439 13.961 17.280 1.00 57.75 92 GLY A O 1
ATOM 672 N N . ARG A 1 93 ? -19.677 12.957 15.699 1.00 50.31 93 ARG A N 1
ATOM 673 C CA . ARG A 1 93 ? -20.984 13.108 16.375 1.00 50.31 93 ARG A CA 1
ATOM 674 C C . ARG A 1 93 ? -21.409 11.918 17.253 1.00 50.31 93 ARG A C 1
ATOM 676 O O . ARG A 1 93 ? -22.260 12.087 18.119 1.00 50.31 93 ARG A O 1
ATOM 683 N N . ARG A 1 94 ? -20.859 10.722 17.030 1.00 53.22 94 ARG A N 1
ATOM 684 C CA . ARG A 1 94 ? -21.188 9.455 17.713 1.00 53.22 94 ARG A CA 1
ATOM 685 C C . ARG A 1 94 ? -20.369 9.242 18.991 1.00 53.22 94 ARG A C 1
ATOM 687 O O . ARG A 1 94 ? -20.925 8.765 19.972 1.00 53.22 94 ARG A O 1
ATOM 694 N N . TRP A 1 95 ? -19.096 9.642 19.006 1.00 53.34 95 TRP A N 1
ATOM 695 C CA . TRP A 1 95 ? -18.178 9.407 20.136 1.00 53.34 95 TRP A CA 1
ATOM 696 C C . TRP A 1 95 ? -18.168 10.513 21.203 1.00 53.34 95 TRP A C 1
ATOM 698 O O . TRP A 1 95 ? -17.680 10.290 22.303 1.00 53.34 95 TRP A O 1
ATOM 708 N N . GLN A 1 96 ? -18.755 11.688 20.934 1.00 50.56 96 GLN A N 1
ATOM 709 C CA . GLN A 1 96 ? -18.934 12.733 21.959 1.00 50.56 96 GLN A CA 1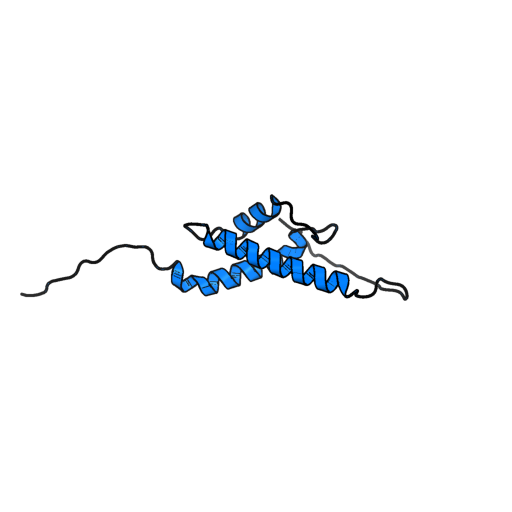
ATOM 710 C C . GLN A 1 96 ? -20.044 12.424 22.979 1.00 50.56 96 GLN A C 1
ATOM 712 O O . GLN A 1 96 ? -20.258 13.204 23.905 1.00 50.56 96 GLN A O 1
ATOM 717 N N . LYS A 1 97 ? -20.767 11.304 22.850 1.00 47.06 97 LYS A N 1
ATOM 718 C CA . LYS A 1 97 ? -21.858 10.957 23.766 1.00 47.06 97 LYS A CA 1
ATOM 719 C C . LYS A 1 97 ? -21.453 9.835 24.724 1.00 47.06 97 LYS A C 1
ATOM 721 O O . LYS A 1 97 ? -21.913 8.705 24.601 1.00 47.06 97 LYS A O 1
ATOM 726 N N . GLY A 1 98 ? -20.621 10.172 25.707 1.00 38.91 98 GLY A N 1
ATOM 727 C CA . GLY A 1 98 ? -20.539 9.401 26.951 1.00 38.91 98 GLY A CA 1
ATOM 728 C C . GLY A 1 98 ? -21.794 9.643 27.815 1.00 38.91 98 GLY A C 1
ATOM 729 O O . GLY A 1 98 ? -22.294 10.772 27.840 1.00 38.91 98 GLY A O 1
ATOM 730 N N . PRO A 1 99 ? -22.354 8.630 28.502 1.00 62.31 99 PRO A N 1
ATOM 731 C CA . PRO A 1 99 ? -23.542 8.796 29.333 1.00 62.31 99 PRO A CA 1
ATOM 732 C C . PRO A 1 99 ? -23.172 9.206 30.768 1.00 62.31 99 PRO A C 1
ATOM 734 O O . PRO A 1 99 ? -22.580 8.420 31.497 1.00 62.31 99 PRO A O 1
ATOM 737 N N . ASN A 1 100 ? -23.553 10.417 31.186 1.00 48.75 100 ASN A N 1
ATOM 738 C CA . ASN A 1 100 ? -23.973 10.758 32.559 1.00 48.75 100 ASN A CA 1
ATOM 739 C C . ASN A 1 100 ? -24.339 12.251 32.608 1.00 48.75 100 ASN A C 1
ATOM 741 O O . ASN A 1 100 ? -23.583 13.078 32.121 1.00 48.75 100 ASN A O 1
ATOM 745 N N . GLY A 1 101 ? -25.448 12.717 33.167 1.00 45.84 101 GLY A N 1
ATOM 746 C CA . GLY A 1 101 ? -26.552 12.089 33.877 1.00 45.84 101 GLY A CA 1
ATOM 747 C C . GLY A 1 101 ? -27.534 13.221 34.203 1.00 45.84 101 GLY A C 1
ATOM 748 O O . GLY A 1 101 ? -27.125 14.337 34.522 1.00 45.84 101 GLY A O 1
ATOM 749 N N . ALA A 1 102 ? -28.827 12.972 34.019 1.00 52.78 102 ALA A N 1
ATOM 750 C CA . ALA A 1 102 ? -29.881 13.940 34.288 1.00 52.78 102 ALA A CA 1
ATOM 751 C C . ALA A 1 102 ? -29.992 14.237 35.794 1.00 52.78 102 ALA A C 1
ATOM 753 O O . ALA A 1 102 ? -29.936 13.326 36.615 1.00 52.78 102 ALA A O 1
ATOM 754 N N . GLY A 1 103 ? -30.205 15.511 36.133 1.00 37.94 103 GLY A N 1
ATOM 755 C CA . GLY A 1 103 ? -30.462 15.967 37.498 1.00 37.94 103 GLY A CA 1
ATOM 756 C C . GLY A 1 103 ? -30.771 17.465 37.582 1.00 37.94 103 GLY A C 1
ATOM 757 O O . GLY A 1 103 ? -30.022 18.225 38.179 1.00 37.94 103 GLY A O 1
ATOM 758 N N . LYS A 1 104 ? -31.868 17.909 36.963 1.00 48.31 104 LYS A N 1
ATOM 759 C CA . LYS A 1 104 ? -32.690 19.037 37.458 1.00 48.31 104 LYS A CA 1
ATOM 760 C C . LYS A 1 104 ? -34.032 18.423 37.889 1.00 48.31 104 LYS A C 1
ATOM 762 O O . LYS A 1 104 ? -34.384 17.413 37.275 1.00 48.31 104 LYS A O 1
ATOM 767 N N . PRO A 1 105 ? -34.803 18.966 38.854 1.00 56.38 105 PRO A N 1
ATOM 768 C CA . PRO A 1 105 ? -35.003 20.388 39.195 1.00 56.38 105 PRO A CA 1
ATOM 769 C C . PRO A 1 105 ? -34.841 20.636 40.725 1.00 56.38 105 PRO A C 1
ATOM 771 O O . PRO A 1 105 ? -34.477 19.716 41.437 1.00 56.38 105 PRO A O 1
ATOM 774 N N . THR A 1 106 ? -34.928 21.830 41.317 1.00 44.91 106 THR A N 1
ATOM 775 C CA . THR A 1 106 ? -36.080 22.747 41.442 1.00 44.91 106 THR A CA 1
ATOM 776 C C . THR A 1 106 ? -35.618 24.088 42.026 1.00 44.91 106 THR A C 1
ATOM 778 O O . THR A 1 106 ? -34.682 24.131 42.820 1.00 44.91 106 THR A O 1
ATOM 781 N N . GLY A 1 107 ? -36.277 25.178 41.628 1.00 46.72 107 GLY A N 1
ATOM 782 C CA . GLY A 1 107 ? -36.095 26.504 42.220 1.00 46.72 107 GLY A CA 1
ATOM 783 C C . GLY A 1 107 ? -36.948 26.753 43.469 1.00 46.72 107 GLY A C 1
ATOM 784 O O . GLY A 1 107 ? -37.631 25.849 43.949 1.00 46.72 107 GLY A O 1
ATOM 785 N N . THR A 1 108 ? -36.934 28.031 43.877 1.00 49.94 108 THR A N 1
ATOM 786 C CA . THR A 1 108 ? -37.688 28.723 44.953 1.00 49.94 108 THR A CA 1
ATOM 787 C C . THR A 1 108 ? -37.305 28.298 46.378 1.00 49.94 108 THR A C 1
ATOM 789 O O . THR A 1 108 ? -37.266 27.112 46.666 1.00 49.94 108 THR A O 1
ATOM 792 N N . HIS A 1 109 ? -36.961 29.187 47.314 1.00 45.12 109 HIS A N 1
ATOM 793 C CA . HIS A 1 109 ? -37.332 30.588 47.545 1.00 45.12 109 HIS A CA 1
ATOM 794 C C . HIS A 1 109 ? -36.150 31.401 48.093 1.00 45.12 109 HIS A C 1
ATOM 796 O O . HIS A 1 109 ? -35.267 30.783 48.729 1.00 45.12 109 HIS A O 1
#

Nearest PDB structures (foldseek):
  7o6y-assembly1_P  TM=2.546E-01  e=1.081E+00  Yarrowia lipolytica
  6feg-assembly1_A  TM=2.287E-01  e=1.877E+00  Homo sapiens
  6y79-assembly1_P  TM=2.371E-01  e=4.160E+00  Yarrowia lipolytica
  7dgs-assembly1_O  TM=2.636E-01  e=6.790E+00  Bos taurus

Secondary structure (DSSP, 8-state):
----S---------TTPPPP-HHHHHHHHHHHHHHHHHHHHHHHH-SSPPPHHHHHHHHHHS--TTPPTTTGGGGGHHHHHHHHHHHHHHHTTTTT-------------

Solvent-accessible surface area (backbone atoms only — not comparable to full-atom values): 7283 Å² total; per-residue (Å²): 138,77,87,88,64,94,82,84,87,88,88,86,84,57,96,87,54,90,69,95,47,72,66,60,53,52,51,52,53,52,47,54,51,51,51,38,50,51,50,50,49,60,48,66,75,40,97,58,78,67,52,71,66,55,54,50,53,53,58,70,73,47,94,68,78,91,52,53,84,91,56,32,70,68,72,41,46,64,58,52,51,48,43,48,49,52,49,50,63,70,38,58,76,64,73,76,67,73,93,80,78,94,83,82,87,84,80,88,131

Sequence (109 aa):
MGSLDNMTCILVCFPGAPRPCEEAIRKELALDAALGHRVAELCSSAQEPPSLNTVFWTLASEDIPDLPPGGGLYCKAAVIAEAYSQLCQASGRRWQKGPNGAGKPTGTH

Radius of gyration: 21.73 Å; Cα contacts (8 Å, |Δi|>4): 41; chains: 1; bounding box: 54×42×72 Å

Mean predicted aligned error: 9.31 Å

InterPro domains:
  IPR012911 Protein serine/threonine phosphatase 2C, C-terminal [PF07830] (8-84)
  IPR036580 Phosphatase 2C, C-terminal domain superfamily [G3DSA:1.10.10.430] (19-89)
  IPR036580 Phosphatase 2C, C-terminal domain superfamily [SSF81601] (20-89)

Organism: Ursus maritimus (NCBI:txid29073)

Foldseek 3Di:
DDDPDDDDDD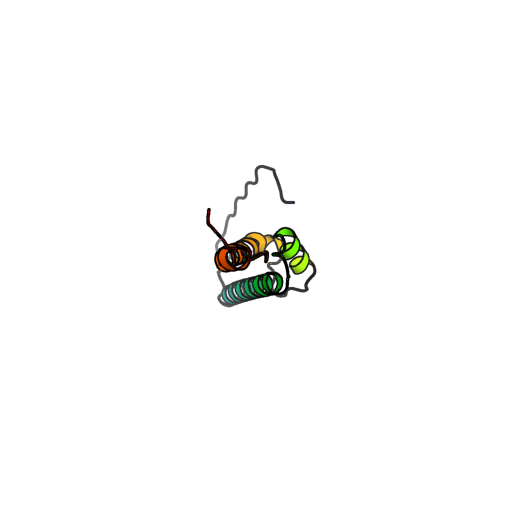DDDDVVPDDDDPVLVVLVVVLLVVLLVQLVVQQVVDPAGDDLVVSLVVVVPDDRPPADPPCGCVVCSVSNVVSSVVNCVVCVVVRVDDDDDDDDDDDDD